Protein AF-A0A355UCL4-F1 (afdb_monomer_lite)

Structure (mmCIF, N/CA/C/O backbone):
data_AF-A0A355UCL4-F1
#
_entry.id   AF-A0A355UCL4-F1
#
loop_
_atom_site.group_PDB
_atom_site.id
_atom_site.type_symbol
_atom_site.label_atom_id
_atom_site.label_alt_id
_atom_site.label_comp_id
_atom_site.label_asym_id
_atom_site.label_entity_id
_atom_site.label_seq_id
_atom_site.pdbx_PDB_ins_code
_atom_site.Cartn_x
_atom_site.Cartn_y
_atom_site.Cartn_z
_atom_site.occupancy
_atom_site.B_iso_or_equiv
_atom_site.auth_seq_id
_atom_site.auth_comp_id
_atom_site.auth_asym_id
_atom_site.auth_atom_id
_atom_site.pdbx_PDB_model_num
ATOM 1 N N . MET A 1 1 ? -7.173 10.722 16.014 1.00 51.38 1 MET A N 1
ATOM 2 C CA . MET A 1 1 ? -7.252 9.245 15.959 1.00 51.38 1 MET A CA 1
ATOM 3 C C . MET A 1 1 ? -8.428 8.874 15.062 1.00 51.38 1 MET A C 1
ATOM 5 O O . MET A 1 1 ? -9.482 9.472 15.239 1.00 51.38 1 MET A O 1
ATOM 9 N N . LEU A 1 2 ? -8.256 7.971 14.092 1.00 65.75 2 LEU A N 1
ATOM 10 C CA . LEU A 1 2 ? -9.341 7.518 13.207 1.00 65.75 2 LEU A CA 1
ATOM 11 C C . LEU A 1 2 ? -10.335 6.682 14.023 1.00 65.75 2 LEU A C 1
ATOM 13 O O . LEU A 1 2 ? -9.979 5.600 14.485 1.00 65.75 2 LEU A O 1
ATOM 17 N N . TYR A 1 3 ? -11.553 7.186 14.239 1.00 73.69 3 TYR A N 1
ATOM 18 C CA . TYR A 1 3 ? -12.573 6.507 15.055 1.00 73.69 3 TYR A CA 1
ATOM 19 C C . TYR A 1 3 ? -12.872 5.093 14.529 1.00 73.69 3 TYR A C 1
ATOM 21 O O . TYR A 1 3 ? -13.030 4.145 15.296 1.00 73.69 3 TYR A O 1
ATOM 29 N N . GLN A 1 4 ? -12.820 4.937 13.208 1.00 75.56 4 GLN A N 1
ATOM 30 C CA . GLN A 1 4 ? -13.048 3.694 12.481 1.00 75.56 4 GLN A CA 1
ATOM 31 C C . GLN A 1 4 ? -12.013 2.596 12.799 1.00 75.56 4 GLN A C 1
ATOM 33 O O . GLN A 1 4 ? -12.289 1.423 12.572 1.00 75.56 4 GLN A O 1
ATOM 38 N N . LEU A 1 5 ? -10.850 2.947 13.368 1.00 81.94 5 LEU A N 1
ATOM 39 C CA . LEU A 1 5 ? -9.765 2.008 13.696 1.00 81.94 5 LEU A CA 1
ATOM 40 C C . LEU A 1 5 ? -9.644 1.715 15.202 1.00 81.94 5 LEU A C 1
ATOM 42 O O . LEU A 1 5 ? -8.645 1.143 15.646 1.00 81.94 5 LEU A O 1
ATOM 46 N N . GLN A 1 6 ? -10.614 2.131 16.022 1.00 79.88 6 GLN A N 1
ATOM 47 C CA . GLN A 1 6 ? -10.528 1.973 17.482 1.00 79.88 6 GLN A CA 1
ATOM 48 C C . GLN A 1 6 ? -10.578 0.514 17.945 1.00 79.88 6 GLN A C 1
ATOM 50 O O . GLN A 1 6 ? -9.968 0.186 18.956 1.00 79.88 6 GLN A O 1
ATOM 55 N N . LYS A 1 7 ? -11.265 -0.357 17.197 1.00 84.12 7 LYS A N 1
ATOM 56 C CA . LYS A 1 7 ? -11.394 -1.792 17.510 1.00 84.12 7 LYS A CA 1
ATOM 57 C C . LYS A 1 7 ? -10.155 -2.615 17.146 1.00 84.12 7 LYS A C 1
ATOM 59 O O . LYS A 1 7 ? -10.086 -3.787 17.498 1.00 84.12 7 LYS A O 1
ATOM 64 N N . LEU A 1 8 ? -9.212 -2.011 16.426 1.00 90.69 8 LEU A N 1
ATOM 65 C CA . LEU A 1 8 ? -7.979 -2.652 15.996 1.00 90.69 8 LEU A CA 1
ATOM 66 C C . LEU A 1 8 ? -6.886 -2.516 17.056 1.00 90.69 8 LEU A C 1
ATOM 68 O O . LEU A 1 8 ? -6.780 -1.483 17.727 1.00 90.69 8 LEU A O 1
ATOM 72 N N . SER A 1 9 ? -6.037 -3.539 17.136 1.00 93.06 9 SER A N 1
ATOM 73 C CA . SER A 1 9 ? -4.744 -3.457 17.816 1.00 93.06 9 SER A CA 1
ATOM 74 C C . SER A 1 9 ? -3.837 -2.406 17.164 1.00 93.06 9 SER A C 1
ATOM 76 O O . SER A 1 9 ? -4.074 -1.954 16.041 1.00 93.06 9 SER A O 1
ATOM 78 N N . GLU A 1 10 ? -2.769 -2.008 17.856 1.00 90.94 10 GLU A N 1
ATOM 79 C CA . GLU A 1 10 ? -1.817 -1.026 17.319 1.00 90.94 10 GLU A CA 1
ATOM 80 C C . GLU A 1 10 ? -1.157 -1.500 16.019 1.00 90.94 10 GLU A C 1
ATOM 82 O O . GLU A 1 10 ? -1.039 -0.724 15.074 1.00 90.94 10 GLU A O 1
ATOM 87 N N . GLN A 1 11 ? -0.803 -2.785 15.942 1.00 91.56 11 GLN A N 1
ATOM 88 C CA . GLN A 1 11 ? -0.195 -3.392 14.755 1.00 91.56 11 GLN A CA 1
ATOM 89 C C . GLN A 1 11 ? -1.152 -3.387 13.559 1.00 91.56 11 GLN A C 1
ATOM 91 O O . GLN A 1 11 ? -0.772 -3.003 12.456 1.00 91.56 11 GLN A O 1
ATOM 96 N N . GLU A 1 12 ? -2.417 -3.750 13.773 1.00 94.50 12 GLU A N 1
ATOM 97 C CA . GLU A 1 12 ? -3.432 -3.731 12.715 1.00 94.50 12 GLU A CA 1
ATOM 98 C C . GLU A 1 12 ? -3.754 -2.305 12.259 1.00 94.50 12 GLU A C 1
ATOM 100 O O . GLU A 1 12 ? -3.960 -2.055 11.071 1.00 94.50 12 GLU A O 1
ATOM 105 N N . ARG A 1 13 ? -3.770 -1.346 13.191 1.00 93.56 13 ARG A N 1
ATOM 106 C CA . ARG A 1 13 ? -3.961 0.067 12.862 1.00 93.56 13 ARG A CA 1
ATOM 107 C C . ARG A 1 13 ? -2.821 0.585 11.989 1.00 93.56 13 ARG A C 1
ATOM 109 O O . ARG A 1 13 ? -3.098 1.245 10.990 1.00 93.56 13 ARG A O 1
ATOM 116 N N . LEU A 1 14 ? -1.579 0.246 12.332 1.00 92.50 14 LEU A N 1
ATOM 117 C CA . LEU A 1 14 ? -0.402 0.568 11.524 1.00 92.50 14 LEU A CA 1
ATOM 118 C C . LEU A 1 14 ? -0.490 -0.058 10.129 1.00 92.50 14 LEU A C 1
ATOM 120 O O . LEU A 1 14 ? -0.273 0.647 9.148 1.00 92.50 14 LEU A O 1
ATOM 124 N N . ALA A 1 15 ? -0.897 -1.325 10.019 1.00 94.88 15 ALA A N 1
ATOM 125 C CA . ALA A 1 15 ? -1.074 -1.987 8.726 1.00 94.88 15 ALA A CA 1
ATOM 126 C C . ALA A 1 15 ? -2.096 -1.258 7.832 1.00 94.88 15 ALA A C 1
ATOM 128 O O . ALA A 1 15 ? -1.825 -1.007 6.658 1.00 94.88 15 ALA A O 1
ATOM 129 N N . VAL A 1 16 ? -3.239 -0.830 8.387 1.00 95.50 16 VAL A N 1
ATOM 130 C CA . VAL A 1 16 ? -4.216 -0.010 7.645 1.00 95.50 16 VAL A CA 1
ATOM 131 C C . VAL A 1 16 ? -3.620 1.345 7.260 1.00 95.50 16 VAL A C 1
ATOM 133 O O . VAL A 1 16 ? -3.796 1.783 6.124 1.00 95.50 16 VAL A O 1
ATOM 136 N N . GLN A 1 17 ? -2.890 1.996 8.169 1.00 94.06 17 GLN A N 1
ATOM 137 C CA . GLN A 1 17 ? -2.253 3.292 7.912 1.00 94.06 17 GLN A CA 1
ATOM 138 C C . GLN A 1 17 ? -1.203 3.238 6.798 1.00 94.06 17 GLN A C 1
ATOM 140 O O . GLN A 1 17 ? -1.114 4.169 6.000 1.00 94.06 17 GLN A O 1
ATOM 145 N N . GLN A 1 18 ? -0.447 2.146 6.722 1.00 94.88 18 GLN A N 1
ATOM 146 C CA . GLN A 1 18 ? 0.595 1.931 5.718 1.00 94.88 18 GLN A CA 1
ATOM 147 C C . GLN A 1 18 ? 0.058 1.353 4.403 1.00 94.88 18 GLN A C 1
ATOM 149 O O . GLN A 1 18 ? 0.744 1.423 3.387 1.00 94.88 18 GLN A O 1
ATOM 154 N N . SER A 1 19 ? -1.169 0.820 4.385 1.00 96.50 19 SER A N 1
ATOM 155 C CA . SER A 1 19 ? -1.742 0.179 3.194 1.00 96.50 19 SER A CA 1
ATOM 156 C C . SER A 1 19 ? -1.681 1.011 1.903 1.00 96.50 19 SER A C 1
ATOM 158 O O . SER A 1 19 ? -1.359 0.421 0.868 1.00 96.50 19 SER A O 1
ATOM 160 N N . PRO A 1 20 ? -1.885 2.350 1.899 1.00 96.31 20 PRO A N 1
ATOM 161 C CA . PRO A 1 20 ? -1.755 3.121 0.666 1.00 96.31 20 PRO A CA 1
ATOM 162 C C . PRO A 1 20 ? -0.312 3.153 0.145 1.00 96.31 20 PRO A C 1
ATOM 164 O O . PRO A 1 20 ? -0.106 3.126 -1.065 1.00 96.31 20 PRO A O 1
ATOM 167 N N . VAL A 1 21 ? 0.686 3.161 1.036 1.00 95.81 21 VAL A N 1
ATOM 168 C CA . VAL A 1 21 ? 2.112 3.130 0.670 1.00 95.81 21 VAL A CA 1
ATOM 169 C C . VAL A 1 21 ? 2.461 1.792 0.026 1.00 95.81 21 VAL A C 1
ATOM 171 O O . VAL A 1 21 ? 3.041 1.776 -1.056 1.00 95.81 21 VAL A O 1
ATOM 174 N N . TRP A 1 22 ? 2.039 0.674 0.625 1.00 96.81 22 TRP A N 1
ATOM 175 C CA . TRP A 1 22 ? 2.303 -0.659 0.070 1.00 96.81 22 TRP A CA 1
ATOM 176 C C . TRP A 1 22 ? 1.682 -0.858 -1.307 1.00 96.81 22 TRP A C 1
ATOM 178 O O . TRP A 1 22 ? 2.349 -1.354 -2.210 1.00 96.81 22 TRP A O 1
ATOM 188 N N . VAL A 1 23 ? 0.431 -0.429 -1.492 1.00 96.50 23 VAL A N 1
ATOM 189 C CA . VAL A 1 23 ? -0.240 -0.497 -2.798 1.00 96.50 23 VAL A CA 1
ATOM 190 C C . VAL A 1 23 ? 0.481 0.357 -3.832 1.00 96.50 23 VAL A C 1
ATOM 192 O O . VAL A 1 23 ? 0.680 -0.080 -4.959 1.00 96.50 23 VAL A O 1
ATOM 195 N N . THR A 1 24 ? 0.887 1.560 -3.445 1.00 93.25 24 THR A N 1
ATOM 196 C CA . THR A 1 24 ? 1.581 2.477 -4.344 1.00 93.25 24 THR A CA 1
ATOM 197 C C . THR A 1 24 ? 2.927 1.903 -4.792 1.00 93.25 24 THR A C 1
ATOM 199 O O . THR A 1 24 ? 3.196 1.848 -5.989 1.00 93.25 24 THR A O 1
ATOM 202 N N . LEU A 1 25 ? 3.730 1.393 -3.853 1.00 93.88 25 LEU A N 1
ATOM 203 C CA . LEU A 1 25 ? 5.027 0.782 -4.150 1.00 93.88 25 LEU A CA 1
ATOM 204 C C . LEU A 1 25 ? 4.906 -0.521 -4.942 1.00 93.88 25 LEU A C 1
ATOM 206 O O . LEU A 1 25 ? 5.766 -0.797 -5.768 1.00 93.88 25 LEU A O 1
ATOM 210 N N . LEU A 1 26 ? 3.851 -1.314 -4.731 1.00 95.19 26 LEU A N 1
ATOM 211 C CA . LEU A 1 26 ? 3.611 -2.521 -5.527 1.00 95.19 26 LEU A CA 1
ATOM 212 C C . LEU A 1 26 ? 3.466 -2.197 -7.012 1.00 95.19 26 LEU A C 1
ATOM 214 O O . LEU A 1 26 ? 4.026 -2.903 -7.844 1.00 95.19 26 LEU A O 1
ATOM 218 N N . ILE A 1 27 ? 2.696 -1.156 -7.330 1.00 93.12 27 ILE A N 1
ATOM 219 C CA . ILE A 1 27 ? 2.476 -0.751 -8.716 1.00 93.12 27 ILE A CA 1
ATOM 220 C C . ILE A 1 27 ? 3.746 -0.135 -9.296 1.00 93.12 27 ILE A C 1
ATOM 222 O O . ILE A 1 27 ? 4.192 -0.602 -10.338 1.00 93.12 27 ILE A O 1
ATOM 226 N N . ALA A 1 28 ? 4.371 0.794 -8.568 1.00 89.75 28 ALA A N 1
ATOM 227 C CA . ALA A 1 28 ? 5.607 1.443 -8.999 1.00 89.75 28 ALA A CA 1
ATOM 228 C C . ALA A 1 28 ? 6.760 0.457 -9.233 1.00 89.75 28 ALA A C 1
ATOM 230 O O . ALA A 1 28 ? 7.556 0.631 -10.138 1.00 89.75 28 ALA A O 1
ATOM 231 N N . CYS A 1 29 ? 6.842 -0.620 -8.447 1.00 89.44 29 CYS A N 1
ATOM 232 C CA . CYS A 1 29 ? 7.894 -1.631 -8.582 1.00 89.44 29 CYS A CA 1
ATOM 233 C C . CYS A 1 29 ? 7.498 -2.826 -9.466 1.00 89.44 29 CYS A C 1
ATOM 235 O O . CYS A 1 29 ? 8.213 -3.833 -9.465 1.00 89.44 29 CYS A O 1
ATOM 237 N N . ALA A 1 30 ? 6.351 -2.794 -10.158 1.00 89.88 30 ALA A N 1
ATOM 238 C CA . ALA A 1 30 ? 5.792 -3.973 -10.831 1.00 89.88 30 ALA A CA 1
ATOM 239 C C . ALA A 1 30 ? 6.715 -4.547 -11.923 1.00 89.88 30 ALA A C 1
ATOM 241 O O . ALA A 1 30 ? 6.683 -5.748 -12.196 1.00 89.88 30 ALA A O 1
ATOM 242 N N . ASN A 1 31 ? 7.556 -3.704 -12.525 1.00 87.62 31 ASN A N 1
ATOM 243 C CA . ASN A 1 31 ? 8.552 -4.070 -13.535 1.00 87.62 31 ASN A CA 1
ATOM 244 C C . ASN A 1 31 ? 9.872 -4.624 -12.946 1.00 87.62 31 ASN A C 1
ATOM 246 O O . ASN A 1 31 ? 10.727 -5.046 -13.720 1.00 87.62 31 ASN A O 1
ATOM 250 N N . HIS A 1 32 ? 9.998 -4.729 -11.615 1.00 87.12 32 HIS A N 1
ATOM 251 C CA . HIS A 1 32 ? 11.190 -5.138 -10.845 1.00 87.12 32 HIS A CA 1
ATOM 252 C C . HIS A 1 32 ? 12.292 -4.083 -10.699 1.00 87.12 32 HIS A C 1
ATOM 254 O O . HIS A 1 32 ? 13.242 -4.325 -9.944 1.00 87.12 32 HIS A O 1
ATOM 260 N N . ASP A 1 33 ? 12.138 -2.921 -11.318 1.00 84.25 33 ASP A N 1
ATOM 261 C CA . ASP A 1 33 ? 13.025 -1.776 -11.158 1.00 84.25 33 ASP A CA 1
ATOM 262 C C . ASP A 1 33 ? 12.390 -0.751 -10.202 1.00 84.25 33 ASP A C 1
ATOM 264 O O . ASP A 1 33 ? 11.278 -0.941 -9.707 1.00 84.25 33 ASP A O 1
ATOM 268 N N . ILE A 1 34 ? 13.168 0.254 -9.800 1.00 84.12 34 ILE A N 1
ATOM 269 C CA . ILE A 1 34 ? 12.683 1.394 -9.015 1.00 84.12 34 ILE A CA 1
ATOM 270 C C . ILE A 1 34 ? 13.250 2.640 -9.677 1.00 84.12 34 ILE A C 1
ATOM 272 O O . ILE A 1 34 ? 14.457 2.890 -9.583 1.00 84.12 34 ILE A O 1
ATOM 276 N N . GLU A 1 35 ? 12.396 3.428 -10.315 1.00 85.69 35 GLU A N 1
ATOM 277 C CA . GLU A 1 35 ? 12.767 4.730 -10.856 1.00 85.69 35 GLU A CA 1
ATOM 278 C C . GLU A 1 35 ? 12.311 5.855 -9.917 1.00 85.69 35 GLU A C 1
ATOM 280 O O . GLU A 1 35 ? 11.196 5.860 -9.399 1.00 85.69 35 GLU A O 1
ATOM 285 N N . GLU A 1 36 ? 13.163 6.864 -9.711 1.00 85.56 36 GLU A N 1
ATOM 286 C CA . GLU A 1 36 ? 12.839 8.022 -8.860 1.00 85.56 36 GLU A CA 1
ATOM 287 C C . GLU A 1 36 ? 11.549 8.724 -9.318 1.00 85.56 36 GLU A C 1
ATOM 289 O O . GLU A 1 36 ? 10.720 9.105 -8.497 1.00 85.56 36 GLU A O 1
ATOM 294 N N . SER A 1 37 ? 11.314 8.794 -10.633 1.00 83.38 37 SER A N 1
ATOM 295 C CA . SER A 1 37 ? 10.078 9.331 -11.205 1.00 83.38 37 SER A CA 1
ATOM 296 C C . SER A 1 37 ? 8.825 8.531 -10.853 1.00 83.38 37 SER A C 1
ATOM 298 O O . SER A 1 37 ? 7.759 9.131 -10.721 1.00 83.38 37 SER A O 1
ATOM 300 N N . GLU A 1 38 ? 8.919 7.207 -10.705 1.00 83.62 38 GLU A N 1
ATOM 301 C CA . GLU A 1 38 ? 7.793 6.370 -10.261 1.00 83.62 38 GLU A CA 1
ATOM 302 C C . GLU A 1 38 ? 7.481 6.678 -8.789 1.00 83.62 38 GLU A C 1
ATOM 304 O O . GLU A 1 38 ? 6.322 6.867 -8.417 1.00 83.62 38 GLU A O 1
ATOM 309 N N . ILE A 1 39 ? 8.521 6.855 -7.967 1.00 86.19 39 ILE A N 1
ATOM 310 C CA . ILE A 1 39 ? 8.407 7.208 -6.546 1.00 86.19 39 ILE A CA 1
ATOM 311 C C . ILE A 1 39 ? 7.832 8.617 -6.327 1.00 86.19 39 ILE A C 1
ATOM 313 O O . ILE A 1 39 ? 6.947 8.808 -5.486 1.00 86.19 39 ILE A O 1
ATOM 317 N N . ASP A 1 40 ? 8.281 9.610 -7.087 1.00 87.62 40 ASP A N 1
ATOM 318 C CA . ASP A 1 40 ? 7.738 10.970 -7.008 1.00 87.62 40 ASP A CA 1
ATOM 319 C C . ASP A 1 40 ? 6.271 11.008 -7.421 1.00 87.62 40 ASP A C 1
ATOM 321 O O . ASP A 1 40 ? 5.434 11.678 -6.806 1.00 87.62 40 ASP A O 1
ATOM 325 N N . ARG A 1 41 ? 5.923 10.224 -8.438 1.00 83.19 41 ARG A N 1
ATOM 326 C CA . ARG A 1 41 ? 4.554 10.161 -8.922 1.00 83.19 41 ARG A CA 1
ATOM 327 C C . ARG A 1 41 ? 3.630 9.419 -7.967 1.00 83.19 41 ARG A C 1
ATOM 329 O O . ARG A 1 41 ? 2.501 9.848 -7.733 1.00 83.19 41 ARG A O 1
ATOM 336 N N . ALA A 1 42 ? 4.133 8.359 -7.352 1.00 80.75 42 ALA A N 1
ATOM 337 C CA . ALA A 1 42 ? 3.520 7.683 -6.222 1.00 80.75 42 ALA A CA 1
ATOM 338 C C . ALA A 1 42 ? 3.129 8.666 -5.101 1.00 80.75 42 ALA A C 1
ATOM 340 O O . ALA A 1 42 ? 1.977 8.663 -4.648 1.00 80.75 42 ALA A O 1
ATOM 341 N N . LYS A 1 43 ? 4.046 9.560 -4.703 1.00 88.50 43 LYS A N 1
ATOM 342 C CA . LYS A 1 43 ? 3.782 10.619 -3.710 1.00 88.50 43 LYS A CA 1
ATOM 343 C C . LYS A 1 43 ? 2.680 11.573 -4.175 1.00 88.50 43 LYS A C 1
ATOM 345 O O . LYS A 1 43 ? 1.736 11.834 -3.425 1.00 88.50 43 LYS A O 1
ATOM 350 N N . GLU A 1 44 ? 2.752 12.045 -5.420 1.00 90.75 44 GLU A N 1
ATOM 351 C CA . GLU A 1 44 ? 1.760 12.962 -5.998 1.00 90.75 44 GLU A CA 1
ATOM 352 C C . GLU A 1 44 ? 0.346 12.354 -6.006 1.00 90.75 44 GLU A C 1
ATOM 354 O O . GLU A 1 44 ? -0.631 13.016 -5.646 1.00 90.75 44 GLU A O 1
ATOM 359 N N . ILE A 1 45 ? 0.210 11.073 -6.358 1.00 90.69 45 ILE A N 1
ATOM 360 C CA . ILE A 1 45 ? -1.094 10.398 -6.380 1.00 90.69 45 ILE A CA 1
ATOM 361 C C . ILE A 1 45 ? -1.690 10.281 -4.971 1.00 90.69 45 ILE A C 1
ATOM 363 O O . ILE A 1 45 ? -2.895 10.506 -4.799 1.00 90.69 45 ILE A O 1
ATOM 367 N N . VAL A 1 46 ? -0.880 9.970 -3.955 1.00 90.69 46 VAL A N 1
ATOM 368 C CA . VAL A 1 46 ? -1.338 9.944 -2.554 1.00 90.69 46 VAL A CA 1
ATOM 369 C C . VAL A 1 46 ? -1.784 11.337 -2.102 1.00 90.69 46 VAL A C 1
ATOM 371 O O . VAL A 1 46 ? -2.852 11.458 -1.490 1.00 90.69 46 VAL A O 1
ATOM 374 N N . HIS A 1 47 ? -1.040 12.381 -2.475 1.00 92.62 47 HIS A N 1
ATOM 375 C CA . HIS A 1 47 ? -1.416 13.770 -2.219 1.00 92.62 47 HIS A CA 1
ATOM 376 C C . HIS A 1 47 ? -2.774 14.102 -2.851 1.00 92.62 47 HIS A C 1
ATOM 378 O O . HIS A 1 47 ? -3.703 14.516 -2.162 1.00 92.62 47 HIS A O 1
ATOM 384 N N . ILE A 1 48 ? -2.968 13.807 -4.139 1.00 91.88 48 ILE A N 1
ATOM 385 C CA . ILE A 1 48 ? -4.249 14.022 -4.834 1.00 91.88 48 ILE A CA 1
ATOM 386 C C . ILE A 1 48 ? -5.399 13.291 -4.123 1.00 91.88 48 ILE A C 1
ATOM 388 O O . ILE A 1 48 ? -6.482 13.856 -3.933 1.00 91.88 48 ILE A O 1
ATOM 392 N N . LYS A 1 49 ? -5.184 12.044 -3.683 1.00 91.94 49 LYS A N 1
ATOM 393 C CA . LYS A 1 49 ? -6.191 11.260 -2.945 1.00 91.94 49 LYS A CA 1
ATOM 394 C C . LYS A 1 49 ? -6.549 11.882 -1.594 1.00 91.94 49 LYS A C 1
ATOM 396 O O . LYS A 1 49 ? -7.704 11.736 -1.178 1.00 91.94 49 LYS A O 1
ATOM 401 N N . SER A 1 50 ? -5.628 12.595 -0.941 1.00 92.50 50 SER A N 1
ATOM 402 C CA . SER A 1 50 ? -5.865 13.292 0.334 1.00 92.50 50 SER A CA 1
ATOM 403 C C . SER A 1 50 ? -6.923 14.404 0.214 1.00 92.50 50 SER A C 1
ATOM 405 O O . SER A 1 50 ? -7.705 14.623 1.150 1.00 92.50 50 SER A O 1
ATOM 407 N N . PHE A 1 51 ? -7.031 15.032 -0.964 1.00 91.00 51 PHE A N 1
ATOM 408 C CA . PHE A 1 51 ? -8.044 16.050 -1.277 1.00 91.00 51 PHE A CA 1
ATOM 409 C C . PHE A 1 51 ? -9.279 15.486 -1.987 1.00 91.00 51 PHE A C 1
ATOM 411 O O . PHE A 1 51 ? -10.395 15.941 -1.733 1.00 91.00 51 PHE A O 1
ATOM 418 N N . ALA A 1 52 ? -9.100 14.507 -2.878 1.00 90.56 52 ALA A N 1
ATOM 419 C CA . ALA A 1 52 ? -10.175 13.995 -3.726 1.00 90.56 52 ALA A CA 1
ATOM 420 C C . ALA A 1 52 ? -11.119 13.023 -2.998 1.00 90.56 52 ALA A C 1
ATOM 422 O O . ALA A 1 52 ? -12.301 12.940 -3.341 1.00 90.56 52 ALA A O 1
ATOM 423 N N . THR A 1 53 ? -10.626 12.289 -1.996 1.00 91.69 53 THR A N 1
ATOM 424 C CA . THR A 1 53 ? -11.434 11.303 -1.263 1.00 91.69 53 THR A CA 1
ATOM 425 C C . THR A 1 53 ? -12.474 12.007 -0.387 1.00 91.69 53 THR A C 1
ATOM 427 O O . THR A 1 53 ? -12.131 12.811 0.475 1.00 91.69 53 THR A O 1
ATOM 430 N N . GLN A 1 54 ? -13.759 11.695 -0.586 1.00 90.50 54 GLN A N 1
ATOM 431 C CA . GLN A 1 54 ? -14.867 12.354 0.131 1.00 90.50 54 GLN A CA 1
ATOM 432 C C . GLN A 1 54 ? -15.436 11.531 1.296 1.00 90.50 54 GLN A C 1
ATOM 434 O O . GLN A 1 54 ? -16.022 12.092 2.228 1.00 90.50 54 GLN A O 1
ATOM 439 N N . ASN A 1 55 ? -15.243 10.212 1.255 1.00 92.31 55 ASN A N 1
ATOM 440 C CA . ASN A 1 55 ? -15.731 9.267 2.258 1.00 92.31 55 ASN A CA 1
ATOM 441 C C . ASN A 1 55 ? -14.833 9.229 3.513 1.00 92.31 55 ASN A C 1
ATOM 443 O O . ASN A 1 55 ? -13.904 10.027 3.646 1.00 92.31 55 ASN A O 1
ATOM 447 N N . ASP A 1 56 ? -15.089 8.306 4.438 1.00 91.44 56 ASP A N 1
ATOM 448 C CA . ASP A 1 56 ? -14.377 8.243 5.721 1.00 91.44 56 ASP A CA 1
ATOM 449 C C . ASP A 1 56 ? -12.885 7.906 5.574 1.00 91.44 56 ASP A C 1
ATOM 451 O O . ASP A 1 56 ? -12.063 8.311 6.403 1.00 91.44 56 ASP A O 1
ATOM 455 N N . VAL A 1 57 ? -12.498 7.241 4.483 1.00 94.25 57 VAL A N 1
ATOM 456 C CA . VAL A 1 57 ? -11.098 6.918 4.162 1.00 94.25 57 VAL A CA 1
ATOM 457 C C . VAL A 1 57 ? -10.285 8.184 3.874 1.00 94.25 57 VAL A C 1
ATOM 459 O O . VAL A 1 57 ? -9.064 8.170 3.994 1.00 94.25 57 VAL A O 1
ATOM 462 N N . LYS A 1 58 ? -10.914 9.336 3.607 1.00 93.62 58 LYS A N 1
ATOM 463 C CA . LYS A 1 58 ? -10.193 10.612 3.436 1.00 93.62 58 LYS A CA 1
ATOM 464 C C . LYS A 1 58 ? -9.269 10.936 4.604 1.00 93.62 58 LYS A C 1
ATOM 466 O O . LYS A 1 58 ? -8.213 11.526 4.416 1.00 93.62 58 LYS A O 1
ATOM 471 N N . HIS A 1 59 ? -9.656 10.551 5.819 1.00 92.19 59 HIS A N 1
ATOM 472 C CA . HIS A 1 59 ? -8.859 10.827 7.005 1.00 92.19 59 HIS A CA 1
ATOM 473 C C . HIS A 1 59 ? -7.588 9.970 7.059 1.00 92.19 59 HIS A C 1
ATOM 475 O O . HIS A 1 59 ? -6.592 10.425 7.616 1.00 92.19 59 HIS A O 1
ATOM 481 N N . LEU A 1 60 ? -7.608 8.773 6.460 1.00 93.50 60 LEU A N 1
ATOM 482 C CA . LEU A 1 60 ? -6.420 7.941 6.271 1.00 93.50 60 LEU A CA 1
ATOM 483 C C . LEU A 1 60 ? -5.425 8.657 5.350 1.00 93.50 60 LEU A C 1
ATOM 485 O O . LEU A 1 60 ? -4.295 8.904 5.761 1.00 93.50 60 LEU A O 1
ATOM 489 N N . TYR A 1 61 ? -5.869 9.084 4.164 1.00 94.25 61 TYR A N 1
ATOM 490 C CA . TYR A 1 61 ? -4.996 9.790 3.221 1.00 94.25 61 TYR A CA 1
ATOM 491 C C . TYR A 1 61 ? -4.509 11.130 3.759 1.00 94.25 61 TYR A C 1
ATOM 493 O O . TYR A 1 61 ? -3.328 11.413 3.651 1.00 94.25 61 TYR A O 1
ATOM 501 N N . LYS A 1 62 ? -5.364 11.935 4.399 1.00 93.38 62 LYS A N 1
ATOM 502 C CA . LYS A 1 62 ? -4.929 13.200 5.018 1.00 93.38 62 LYS A CA 1
ATOM 503 C C . LYS A 1 62 ? -3.899 13.001 6.121 1.00 93.38 62 LYS A C 1
ATOM 505 O O . LYS A 1 62 ? -3.045 13.856 6.317 1.00 93.38 62 LYS A O 1
ATOM 510 N N . ASN A 1 63 ? -4.008 11.913 6.884 1.00 92.06 63 ASN A N 1
ATOM 511 C CA . ASN A 1 63 ? -3.012 11.609 7.899 1.00 92.06 63 ASN A CA 1
ATOM 512 C C . ASN A 1 63 ? -1.682 11.194 7.267 1.00 92.06 63 ASN A C 1
ATOM 514 O O . ASN A 1 63 ? -0.652 11.614 7.776 1.00 92.06 63 ASN A O 1
ATOM 518 N N . LEU A 1 64 ? -1.724 10.403 6.193 1.00 93.00 64 LEU A N 1
ATOM 519 C CA . LEU A 1 64 ? -0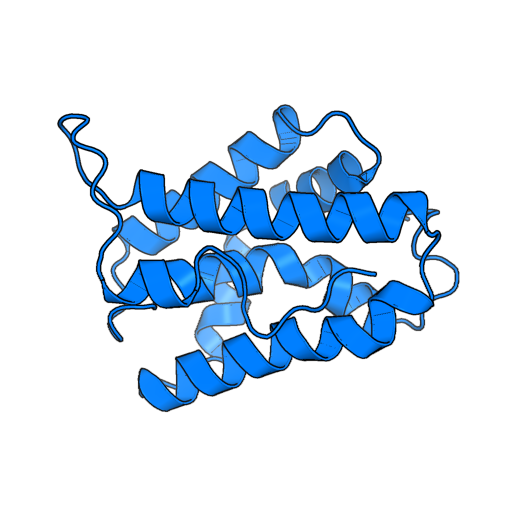.546 9.952 5.457 1.00 93.00 64 LEU A CA 1
ATOM 520 C C . LEU A 1 64 ? 0.150 11.090 4.695 1.00 93.00 64 LEU A C 1
ATOM 522 O O . LEU A 1 64 ? 1.367 11.188 4.727 1.00 93.00 64 LEU A O 1
ATOM 526 N N . ASP A 1 65 ? -0.617 11.975 4.063 1.00 92.69 65 ASP A N 1
ATOM 527 C CA . ASP A 1 65 ? -0.129 13.097 3.252 1.00 92.69 65 ASP A CA 1
ATOM 528 C C . ASP A 1 65 ? 0.865 13.995 4.007 1.00 92.69 65 ASP A C 1
ATOM 530 O O . ASP A 1 65 ? 1.865 14.434 3.454 1.00 92.69 65 ASP A O 1
ATOM 534 N N . GLY A 1 66 ? 0.649 14.200 5.311 1.00 89.94 66 GLY A N 1
ATOM 535 C CA . GLY A 1 66 ? 1.545 15.007 6.144 1.00 89.94 66 GLY A CA 1
ATOM 536 C C . GLY A 1 66 ? 2.947 14.420 6.360 1.00 89.94 66 GLY A C 1
ATOM 537 O O . GLY A 1 66 ? 3.807 15.124 6.883 1.00 89.94 66 GLY A O 1
ATOM 538 N N . HIS A 1 67 ? 3.182 13.152 6.011 1.00 92.38 67 HIS A N 1
ATOM 539 C CA . HIS A 1 67 ? 4.470 12.465 6.184 1.00 92.38 67 HIS A CA 1
ATOM 540 C C . HIS A 1 67 ? 4.783 11.468 5.055 1.00 92.38 67 HIS A C 1
ATOM 542 O O . HIS A 1 67 ? 5.609 10.575 5.232 1.00 92.38 67 HIS A O 1
ATOM 548 N N . ILE A 1 68 ? 4.160 11.625 3.882 1.00 91.44 68 ILE A N 1
ATOM 549 C CA . ILE A 1 68 ? 4.251 10.652 2.784 1.00 91.44 68 ILE A CA 1
ATOM 550 C C . ILE A 1 68 ? 5.687 10.418 2.300 1.00 91.44 68 ILE A C 1
ATOM 552 O O . ILE A 1 68 ? 6.055 9.273 2.044 1.00 91.44 68 ILE A O 1
ATOM 556 N N . ASP A 1 69 ? 6.517 11.464 2.241 1.00 91.12 69 ASP A N 1
ATOM 557 C CA . ASP A 1 69 ? 7.935 11.342 1.886 1.00 91.12 69 ASP A CA 1
ATOM 558 C C . ASP A 1 69 ? 8.666 10.373 2.813 1.00 91.12 69 ASP A C 1
ATOM 560 O O . ASP A 1 69 ? 9.285 9.415 2.360 1.00 91.12 69 ASP A O 1
ATOM 564 N N . GLN A 1 70 ? 8.520 10.579 4.123 1.00 93.75 70 GLN A N 1
ATOM 565 C CA . GLN A 1 70 ? 9.140 9.726 5.133 1.00 93.75 70 GLN A CA 1
ATOM 566 C C . GLN A 1 70 ? 8.576 8.307 5.078 1.00 93.75 70 GLN A C 1
ATOM 568 O O . GLN A 1 70 ? 9.335 7.348 5.150 1.00 93.75 70 GLN A O 1
ATOM 573 N N . ALA A 1 71 ? 7.260 8.164 4.903 1.00 93.44 71 ALA A N 1
ATOM 574 C CA . ALA A 1 71 ? 6.611 6.861 4.857 1.00 93.44 71 ALA A CA 1
ATOM 575 C C . ALA A 1 71 ? 7.092 6.006 3.672 1.00 93.44 71 ALA A C 1
ATOM 577 O O . ALA A 1 71 ? 7.303 4.803 3.833 1.00 93.44 71 ALA A O 1
ATOM 578 N N . ILE A 1 72 ? 7.284 6.615 2.499 1.00 92.44 72 ILE A N 1
ATOM 579 C CA . ILE A 1 72 ? 7.829 5.935 1.319 1.00 92.44 72 ILE A CA 1
ATOM 580 C C . ILE A 1 72 ? 9.319 5.636 1.490 1.00 92.44 72 ILE A C 1
ATOM 582 O O . ILE A 1 72 ? 9.736 4.514 1.214 1.00 92.44 72 ILE A O 1
ATOM 586 N N . ASP A 1 73 ? 10.115 6.583 1.984 1.00 92.12 73 AS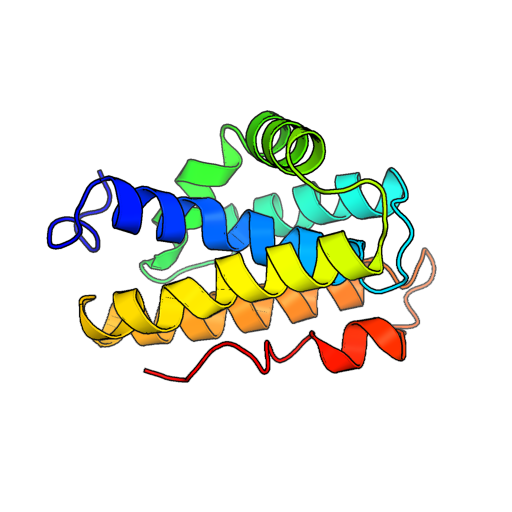P A N 1
ATOM 587 C CA . ASP A 1 73 ? 11.547 6.362 2.202 1.00 92.12 73 ASP A CA 1
ATOM 588 C C . ASP A 1 73 ? 11.799 5.239 3.220 1.00 92.12 73 ASP A C 1
ATOM 590 O O . ASP A 1 73 ? 12.653 4.373 3.013 1.00 92.12 73 ASP A O 1
ATOM 594 N N . ASP A 1 74 ? 11.043 5.223 4.319 1.00 93.94 74 ASP A N 1
ATOM 595 C CA . ASP A 1 74 ? 11.113 4.181 5.345 1.00 93.94 74 ASP A CA 1
ATOM 596 C C . ASP A 1 74 ? 10.698 2.819 4.780 1.00 93.94 74 ASP A C 1
ATOM 598 O O . ASP A 1 74 ? 11.352 1.808 5.051 1.00 93.94 74 ASP A O 1
ATOM 602 N N . ALA A 1 75 ? 9.649 2.794 3.954 1.00 93.38 75 ALA A N 1
ATOM 603 C CA . ALA A 1 75 ? 9.214 1.599 3.247 1.00 93.38 75 ALA A CA 1
ATOM 604 C C . ALA A 1 75 ? 10.305 1.071 2.302 1.00 93.38 75 ALA A C 1
ATOM 606 O O . ALA A 1 75 ? 10.663 -0.102 2.374 1.00 93.38 75 ALA A O 1
ATOM 607 N N . LEU A 1 76 ? 10.900 1.925 1.468 1.00 91.94 76 LEU A N 1
ATOM 608 C CA . LEU A 1 76 ? 11.958 1.532 0.532 1.00 91.94 76 LEU A CA 1
ATOM 609 C C . LEU A 1 76 ? 13.193 0.958 1.242 1.00 91.94 76 LEU A C 1
ATOM 611 O O . LEU A 1 76 ? 13.802 0.020 0.732 1.00 91.94 76 LEU A O 1
ATOM 615 N N . ARG A 1 77 ? 13.542 1.454 2.438 1.00 93.25 77 ARG A N 1
ATOM 616 C CA . ARG A 1 77 ? 14.682 0.935 3.223 1.00 93.25 77 ARG A CA 1
ATOM 617 C C . ARG A 1 77 ? 14.494 -0.495 3.720 1.00 93.25 77 ARG A C 1
ATOM 619 O O . ARG A 1 77 ? 15.492 -1.178 3.942 1.00 93.25 77 ARG A O 1
ATOM 626 N N . ILE A 1 78 ? 13.254 -0.933 3.942 1.00 93.56 78 ILE A N 1
ATOM 627 C CA . ILE A 1 78 ? 12.970 -2.291 4.429 1.00 93.56 78 ILE A CA 1
ATOM 628 C C . ILE A 1 78 ? 12.705 -3.288 3.298 1.00 93.56 78 ILE A C 1
ATOM 630 O O . ILE A 1 78 ? 12.702 -4.496 3.541 1.00 93.56 78 ILE A O 1
ATOM 634 N N . LEU A 1 79 ? 12.468 -2.805 2.075 1.00 93.44 79 LEU A N 1
ATOM 635 C CA . LEU A 1 79 ? 12.194 -3.668 0.935 1.00 93.44 79 LEU A CA 1
ATOM 636 C C . LEU A 1 79 ? 13.482 -4.336 0.417 1.00 93.44 79 LEU A C 1
ATOM 638 O O . LEU A 1 79 ? 14.534 -3.699 0.3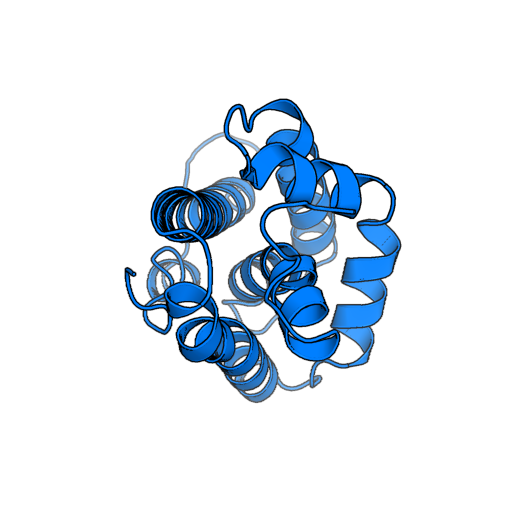38 1.00 93.44 79 LEU A O 1
ATOM 642 N N . PRO A 1 80 ? 13.417 -5.619 0.017 1.00 93.88 80 PRO A N 1
ATOM 643 C CA . PRO A 1 80 ? 14.524 -6.300 -0.636 1.00 93.88 80 PRO A CA 1
ATOM 644 C C . PRO A 1 80 ? 14.998 -5.582 -1.905 1.00 93.88 80 PRO A C 1
ATOM 646 O O . PRO A 1 80 ? 14.204 -5.052 -2.688 1.00 93.88 80 PRO A O 1
ATOM 649 N N . ALA A 1 81 ? 16.306 -5.650 -2.162 1.00 90.31 81 ALA A N 1
ATOM 650 C CA . ALA A 1 81 ? 16.882 -5.169 -3.417 1.00 90.31 81 ALA A CA 1
ATOM 651 C C . ALA A 1 81 ? 16.416 -6.010 -4.621 1.00 90.31 81 ALA A C 1
ATOM 653 O O . ALA A 1 81 ? 16.204 -5.474 -5.707 1.00 90.31 81 ALA A O 1
ATOM 654 N N . ASN A 1 82 ? 16.220 -7.320 -4.425 1.00 94.44 82 ASN A N 1
ATOM 655 C CA . ASN A 1 82 ? 15.690 -8.209 -5.454 1.00 94.44 82 ASN A CA 1
ATOM 656 C C . ASN A 1 82 ? 14.219 -7.874 -5.744 1.00 94.44 82 ASN A C 1
ATOM 658 O O . ASN A 1 82 ? 13.390 -7.901 -4.837 1.00 94.44 82 ASN A O 1
ATOM 662 N N . GLY A 1 83 ? 13.897 -7.589 -7.009 1.00 91.75 83 GLY A N 1
ATOM 663 C CA . GLY A 1 83 ? 12.548 -7.187 -7.405 1.00 91.75 83 GLY A CA 1
ATOM 664 C C . GLY A 1 83 ? 11.474 -8.240 -7.130 1.00 91.75 83 GLY A C 1
ATOM 665 O O . GLY A 1 83 ? 10.401 -7.886 -6.657 1.00 91.75 83 GLY A O 1
ATOM 666 N N . ASN A 1 84 ? 11.758 -9.530 -7.345 1.00 93.19 84 ASN A N 1
ATOM 667 C CA . ASN A 1 84 ? 10.774 -10.588 -7.082 1.00 93.19 84 ASN A CA 1
ATOM 668 C C . ASN A 1 84 ? 10.481 -10.690 -5.583 1.00 93.19 84 ASN A C 1
ATOM 670 O O . ASN A 1 84 ? 9.322 -10.693 -5.175 1.00 93.19 84 ASN A O 1
ATOM 674 N N . ASP A 1 85 ? 11.529 -10.716 -4.755 1.00 95.69 85 ASP A N 1
ATOM 675 C CA . ASP A 1 85 ? 11.378 -10.781 -3.297 1.00 95.69 85 ASP A CA 1
ATOM 676 C C . ASP A 1 85 ? 10.651 -9.539 -2.757 1.00 95.69 85 ASP A C 1
ATOM 678 O O . ASP A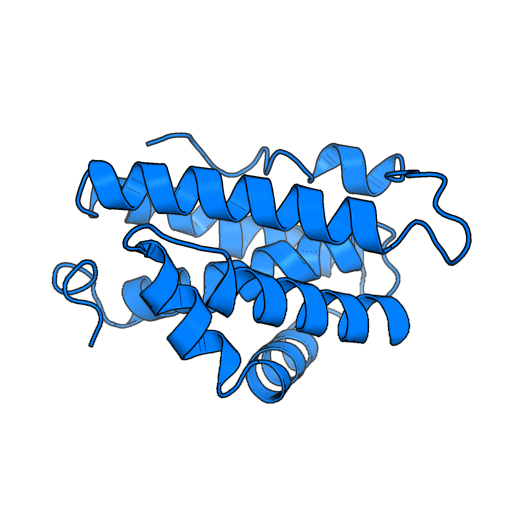 1 85 ? 9.849 -9.633 -1.825 1.00 95.69 85 ASP A O 1
ATOM 682 N N . ARG A 1 86 ? 10.896 -8.373 -3.370 1.00 95.12 86 ARG A N 1
ATOM 683 C CA . ARG A 1 86 ? 10.200 -7.119 -3.068 1.00 95.12 86 ARG A CA 1
ATOM 684 C C . ARG A 1 86 ? 8.708 -7.208 -3.371 1.00 95.12 86 ARG A C 1
ATOM 686 O O . ARG A 1 86 ? 7.913 -6.877 -2.493 1.00 95.12 86 ARG A O 1
ATOM 693 N N . LEU A 1 87 ? 8.325 -7.689 -4.554 1.00 95.31 87 LEU A N 1
ATOM 694 C CA . LEU A 1 87 ? 6.915 -7.874 -4.912 1.00 95.31 87 LEU A CA 1
ATOM 695 C C . LEU A 1 87 ? 6.227 -8.869 -3.974 1.00 95.31 87 LEU A C 1
ATOM 697 O O . LEU A 1 87 ? 5.171 -8.554 -3.434 1.00 95.31 87 LEU A O 1
ATOM 701 N N . VAL A 1 88 ? 6.863 -10.005 -3.672 1.00 96.38 88 VAL A N 1
ATOM 702 C CA . VAL A 1 88 ? 6.327 -10.997 -2.722 1.00 96.38 88 VAL A CA 1
ATOM 703 C C . VAL A 1 88 ? 6.092 -10.384 -1.337 1.00 96.38 88 VAL A C 1
ATOM 705 O O . VAL A 1 88 ? 5.065 -10.649 -0.706 1.00 96.38 88 VAL A O 1
ATOM 708 N N . LEU A 1 89 ? 7.014 -9.549 -0.849 1.00 96.69 89 LEU A N 1
ATOM 709 C CA . LEU A 1 89 ? 6.858 -8.879 0.443 1.00 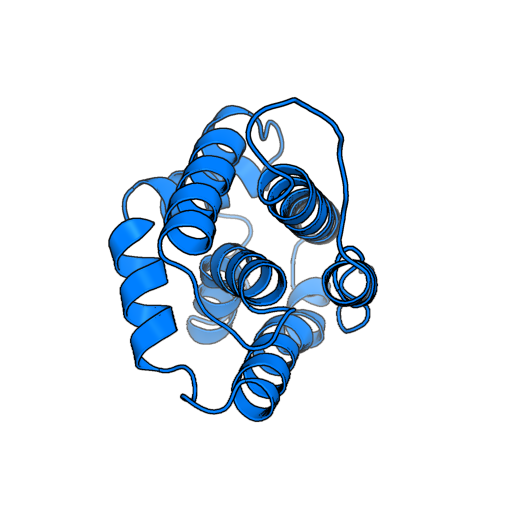96.69 89 LEU A CA 1
ATOM 710 C C . LEU A 1 89 ? 5.731 -7.832 0.425 1.00 96.69 89 LEU A C 1
ATOM 712 O O . LEU A 1 89 ? 4.950 -7.759 1.375 1.00 96.69 89 LEU A O 1
ATOM 716 N N . LEU A 1 90 ? 5.612 -7.054 -0.653 1.00 96.75 90 LEU A N 1
ATOM 717 C CA . LEU A 1 90 ? 4.540 -6.068 -0.831 1.00 96.75 90 LEU A CA 1
ATOM 718 C C . LEU A 1 90 ? 3.166 -6.740 -0.920 1.00 96.75 90 LEU A C 1
ATOM 720 O O . LEU A 1 90 ? 2.234 -6.341 -0.219 1.00 96.75 90 LEU A O 1
ATOM 724 N N . GLU A 1 91 ? 3.051 -7.803 -1.718 1.00 97.38 91 GLU A N 1
ATOM 725 C CA . GLU A 1 91 ? 1.847 -8.631 -1.807 1.00 97.38 91 GLU A CA 1
ATOM 726 C C . GLU A 1 91 ? 1.459 -9.181 -0.435 1.00 97.38 91 GLU A C 1
ATOM 728 O O . GLU A 1 91 ? 0.288 -9.113 -0.058 1.00 97.38 91 GLU A O 1
ATOM 733 N N . LYS A 1 92 ? 2.437 -9.651 0.349 1.00 97.12 92 LYS A N 1
ATOM 734 C CA . LYS A 1 92 ? 2.204 -10.133 1.712 1.00 97.12 92 LYS A CA 1
ATOM 735 C C . LYS A 1 92 ? 1.622 -9.041 2.610 1.00 97.12 92 LYS A C 1
ATOM 737 O O . LYS A 1 92 ? 0.559 -9.263 3.187 1.00 97.12 92 LYS A O 1
ATOM 742 N N . HIS A 1 93 ? 2.250 -7.865 2.676 1.00 96.75 93 HIS A N 1
ATOM 743 C CA . HIS A 1 93 ? 1.758 -6.742 3.486 1.00 96.75 93 HIS A CA 1
ATOM 744 C C . HIS A 1 93 ? 0.330 -6.322 3.118 1.00 96.75 93 HIS A C 1
ATOM 746 O O . HIS A 1 93 ? -0.467 -5.996 3.998 1.00 96.75 93 HIS A O 1
ATOM 752 N N . ILE A 1 94 ? -0.016 -6.353 1.830 1.00 97.88 94 ILE A N 1
ATOM 753 C CA . ILE A 1 94 ? -1.372 -6.046 1.361 1.00 97.88 94 ILE A CA 1
ATOM 754 C C . ILE A 1 94 ? -2.334 -7.189 1.709 1.00 97.88 94 ILE A C 1
ATOM 756 O O . ILE A 1 94 ? -3.446 -6.935 2.165 1.00 97.88 94 ILE A O 1
ATOM 760 N N . SER A 1 95 ? -1.916 -8.446 1.553 1.00 97.56 95 SER A N 1
ATOM 761 C CA . SER A 1 95 ? -2.740 -9.619 1.869 1.00 97.56 95 SER A CA 1
ATOM 762 C C . SER A 1 95 ? -3.059 -9.745 3.363 1.00 97.56 95 SER A C 1
ATOM 764 O O . SER A 1 95 ? -4.130 -10.236 3.719 1.00 97.56 95 SER A O 1
ATOM 766 N N . ASP A 1 96 ? -2.190 -9.241 4.245 1.00 96.50 96 ASP A N 1
ATOM 767 C CA . ASP A 1 96 ? -2.423 -9.226 5.693 1.00 96.50 96 ASP A CA 1
ATOM 768 C C . ASP A 1 96 ? -3.674 -8.404 6.062 1.00 96.50 96 ASP A C 1
ATOM 770 O O . ASP A 1 96 ? -4.345 -8.696 7.059 1.00 96.50 96 ASP A O 1
ATOM 774 N N . LEU A 1 97 ? -4.065 -7.440 5.215 1.00 97.31 97 LEU A N 1
ATOM 775 C CA . LEU A 1 97 ? -5.301 -6.670 5.374 1.00 97.31 97 LEU A CA 1
ATOM 776 C C . LEU A 1 97 ? -6.551 -7.555 5.316 1.00 97.31 97 LEU A C 1
ATOM 778 O O . LEU A 1 97 ? -7.553 -7.203 5.935 1.00 97.31 97 LEU A O 1
ATOM 782 N N . ASN A 1 98 ? -6.506 -8.723 4.666 1.00 97.69 98 ASN A N 1
ATOM 783 C CA . ASN A 1 98 ? -7.639 -9.654 4.610 1.00 97.69 98 ASN A CA 1
ATOM 784 C C . ASN A 1 98 ? -8.089 -10.121 6.003 1.00 97.69 98 ASN A C 1
ATOM 786 O O . ASN A 1 98 ? -9.266 -10.407 6.208 1.00 97.69 98 ASN A O 1
ATOM 790 N N . ASN A 1 99 ? -7.176 -10.154 6.978 1.00 96.38 99 ASN A N 1
ATOM 791 C CA . ASN A 1 99 ? -7.492 -10.496 8.367 1.00 96.38 99 ASN A CA 1
ATOM 792 C C . ASN A 1 99 ? -8.037 -9.300 9.167 1.00 96.38 99 ASN A C 1
ATOM 794 O O . ASN A 1 99 ? -8.600 -9.479 10.250 1.00 96.38 99 ASN A O 1
ATOM 798 N N . ILE A 1 100 ? -7.855 -8.082 8.652 1.00 96.06 100 ILE A N 1
ATOM 799 C CA . ILE A 1 100 ? -8.195 -6.818 9.314 1.00 96.06 100 ILE A CA 1
ATOM 800 C C . ILE A 1 100 ? -9.527 -6.275 8.797 1.00 96.06 100 ILE A C 1
ATOM 802 O O . ILE A 1 100 ? -10.337 -5.805 9.595 1.00 96.06 100 ILE A O 1
ATOM 806 N N . LEU A 1 101 ? -9.787 -6.372 7.488 1.00 95.62 101 LEU A N 1
ATOM 807 C CA . LEU A 1 101 ? -11.008 -5.865 6.856 1.00 95.62 101 LEU A CA 1
ATOM 808 C C . LEU A 1 101 ? -12.298 -6.348 7.554 1.00 95.62 101 LEU A C 1
ATOM 810 O O . LEU A 1 101 ? -13.138 -5.496 7.842 1.00 95.62 101 LEU A O 1
ATOM 814 N N . PRO A 1 102 ? -12.451 -7.632 7.949 1.00 95.25 102 PRO A N 1
ATOM 815 C CA . PRO A 1 102 ? -13.652 -8.100 8.651 1.00 95.25 102 PRO A CA 1
ATOM 816 C C . PRO A 1 102 ? -13.832 -7.527 10.068 1.00 95.25 102 PRO A C 1
ATOM 818 O O . PRO A 1 102 ? -14.905 -7.658 10.654 1.00 95.25 102 PRO A O 1
ATOM 821 N N . LYS A 1 103 ? -12.786 -6.929 10.655 1.00 94.44 103 LYS A N 1
ATOM 822 C CA . LYS A 1 103 ? -12.817 -6.320 11.999 1.00 94.44 103 LYS A CA 1
ATOM 823 C C . LYS A 1 103 ? -13.233 -4.848 11.970 1.00 94.44 103 LYS A C 1
ATOM 825 O O . LYS A 1 103 ? -13.549 -4.274 13.016 1.00 94.44 103 LYS A O 1
ATOM 830 N N . LEU A 1 104 ? -13.193 -4.228 10.792 1.00 93.19 104 LEU A N 1
ATOM 831 C CA . LEU A 1 104 ? -13.608 -2.849 10.570 1.00 93.19 104 LEU A CA 1
ATOM 832 C C . LEU A 1 104 ? -15.136 -2.752 10.488 1.00 93.19 104 LEU A C 1
ATOM 834 O O . LEU A 1 104 ? -15.841 -3.747 10.330 1.00 93.19 104 LEU A O 1
ATOM 838 N N . ASP A 1 105 ? -15.664 -1.532 10.594 1.00 93.38 105 ASP A N 1
ATOM 839 C CA . ASP A 1 105 ? -17.049 -1.295 10.187 1.00 93.38 105 ASP A CA 1
ATOM 840 C C . ASP A 1 105 ? -17.222 -1.659 8.705 1.00 93.38 105 ASP A C 1
ATOM 842 O O . ASP A 1 105 ? -16.391 -1.276 7.883 1.00 93.38 105 ASP A O 1
ATOM 846 N N . SER A 1 106 ? -18.301 -2.368 8.365 1.00 93.38 106 SER A N 1
ATOM 847 C CA . SER A 1 106 ? -18.551 -2.860 7.000 1.00 93.38 106 SER A CA 1
ATOM 848 C C . SER A 1 106 ? -18.495 -1.759 5.932 1.00 93.38 106 SER A C 1
ATOM 850 O O . SER A 1 106 ? -17.943 -1.967 4.850 1.00 93.38 106 SER A O 1
ATOM 852 N N . THR A 1 107 ? -18.985 -0.557 6.254 1.00 94.31 107 THR A N 1
ATOM 853 C CA . THR A 1 107 ? -18.960 0.590 5.342 1.00 94.31 107 THR A CA 1
ATOM 854 C C . THR A 1 107 ? -17.527 1.047 5.114 1.00 94.31 107 THR A C 1
ATOM 856 O O . THR A 1 107 ? -17.109 1.251 3.974 1.00 94.31 107 THR A O 1
ATOM 859 N N . TYR A 1 108 ? -16.750 1.178 6.191 1.00 95.06 108 TYR A N 1
ATOM 860 C CA . TYR A 1 108 ? -15.354 1.594 6.105 1.00 95.06 108 TYR A CA 1
ATOM 861 C C . TYR A 1 108 ? -14.481 0.538 5.415 1.00 95.06 108 TYR A C 1
ATOM 863 O O . TYR A 1 108 ? -13.632 0.897 4.605 1.00 95.06 108 TYR A O 1
ATOM 871 N N . ALA A 1 109 ? -14.713 -0.751 5.678 1.00 95.88 109 ALA A N 1
ATOM 872 C CA . ALA A 1 109 ? -14.001 -1.853 5.034 1.00 95.88 109 ALA A CA 1
ATOM 873 C C . ALA A 1 109 ? -14.182 -1.820 3.509 1.00 95.88 109 ALA A C 1
ATOM 875 O O . ALA A 1 109 ? -13.193 -1.846 2.775 1.00 95.88 109 ALA A O 1
ATOM 876 N N . SER A 1 110 ? -15.427 -1.680 3.032 1.00 96.75 110 SER A N 1
ATOM 877 C CA . SER A 1 110 ? -15.715 -1.555 1.596 1.00 96.75 110 SER A CA 1
ATOM 878 C C . SER A 1 110 ? -15.075 -0.302 1.002 1.00 96.75 110 SER A C 1
ATOM 880 O O . SER A 1 110 ? -14.442 -0.373 -0.047 1.00 96.75 110 SER A O 1
ATOM 882 N N . GLN A 1 111 ? -15.188 0.845 1.680 1.00 96.31 111 GLN A N 1
ATOM 883 C CA . GLN A 1 111 ? -14.590 2.092 1.199 1.00 96.31 111 GLN A CA 1
ATOM 884 C C . GLN A 1 111 ? -13.063 2.015 1.126 1.00 96.31 111 GLN A C 1
ATOM 886 O O . GLN A 1 111 ? -12.478 2.565 0.194 1.00 96.31 111 GLN A O 1
ATOM 891 N N . LEU A 1 112 ? -12.415 1.366 2.098 1.00 96.69 112 LEU A N 1
ATOM 892 C CA . LEU A 1 112 ? -10.969 1.171 2.114 1.00 96.69 112 LEU A CA 1
ATOM 893 C C . LEU A 1 112 ? -10.547 0.270 0.952 1.00 96.69 112 LEU A C 1
ATOM 895 O O . LEU A 1 112 ? -9.666 0.657 0.190 1.00 96.69 112 LEU A O 1
ATOM 899 N N . TYR A 1 113 ? -11.215 -0.871 0.775 1.00 97.81 113 TYR A N 1
ATOM 900 C CA . TYR A 1 113 ? -10.982 -1.788 -0.342 1.00 97.81 113 TYR A CA 1
ATOM 901 C C . TYR A 1 113 ? -11.083 -1.071 -1.699 1.00 97.81 113 TYR A C 1
ATOM 903 O O . TYR A 1 113 ? -10.126 -1.066 -2.477 1.00 97.81 113 TYR A O 1
ATOM 911 N N . ASP A 1 114 ? -12.199 -0.379 -1.948 1.00 97.31 114 ASP A N 1
ATOM 912 C CA . ASP A 1 114 ? -12.424 0.350 -3.200 1.00 97.31 114 ASP A CA 1
ATOM 913 C C . ASP A 1 114 ? -11.396 1.476 -3.394 1.00 97.31 114 ASP A C 1
ATOM 915 O O . ASP A 1 114 ? -10.938 1.744 -4.509 1.00 97.31 114 ASP A O 1
ATOM 919 N N . SER A 1 115 ? -11.000 2.133 -2.300 1.00 96.56 115 SER A N 1
ATOM 920 C CA . SER A 1 115 ? -9.996 3.190 -2.331 1.00 96.56 115 SER A CA 1
ATOM 921 C C . SER A 1 115 ? -8.611 2.667 -2.708 1.00 96.56 115 SER A C 1
ATOM 923 O O . SER A 1 115 ? -7.949 3.306 -3.526 1.00 96.56 115 SER A O 1
ATOM 925 N N . LEU A 1 116 ? -8.195 1.513 -2.176 1.00 97.56 116 LEU A N 1
ATOM 926 C CA . LEU A 1 116 ? -6.909 0.883 -2.487 1.00 97.56 116 LEU A CA 1
ATOM 927 C C . LEU A 1 116 ? -6.850 0.407 -3.944 1.00 97.56 116 LEU A C 1
ATOM 929 O O . LEU A 1 116 ? -5.868 0.680 -4.630 1.00 97.56 116 LEU A O 1
ATOM 933 N N . ILE A 1 117 ? -7.916 -0.205 -4.470 1.00 97.06 117 ILE A N 1
ATOM 934 C CA . ILE A 1 117 ? -7.990 -0.554 -5.903 1.00 97.06 117 ILE A CA 1
ATOM 935 C C . ILE A 1 117 ? -7.919 0.710 -6.759 1.00 97.06 117 ILE A C 1
ATOM 937 O O . ILE A 1 117 ? -7.157 0.794 -7.721 1.00 97.06 117 ILE A O 1
ATOM 941 N N . SER A 1 118 ? -8.705 1.730 -6.407 1.00 95.38 118 SER A N 1
ATOM 942 C CA . SER A 1 118 ? -8.695 2.995 -7.135 1.00 95.38 118 SER A CA 1
ATOM 943 C C . SER A 1 118 ? -7.327 3.682 -7.068 1.00 95.38 118 SER A C 1
ATOM 945 O O . SER A 1 118 ? -6.959 4.373 -8.013 1.00 95.38 118 SER A O 1
ATOM 947 N N . LEU A 1 119 ? -6.585 3.533 -5.969 1.00 95.06 119 LEU A N 1
ATOM 948 C CA . LEU A 1 119 ? -5.214 4.018 -5.831 1.00 95.06 119 LEU A CA 1
ATOM 949 C C . LEU A 1 119 ? -4.274 3.273 -6.780 1.00 95.06 119 LEU A C 1
ATOM 951 O O . LEU A 1 119 ? -3.602 3.932 -7.566 1.00 95.06 119 LEU A O 1
ATOM 955 N N . ALA A 1 120 ? -4.297 1.938 -6.780 1.00 94.44 120 ALA A N 1
ATOM 956 C CA . ALA A 1 120 ? -3.473 1.115 -7.666 1.00 94.44 120 ALA A CA 1
ATOM 957 C C . ALA A 1 120 ? -3.665 1.494 -9.146 1.00 94.44 120 ALA A C 1
ATOM 959 O O . ALA A 1 120 ? -2.705 1.710 -9.884 1.00 94.44 120 ALA A O 1
ATOM 960 N N . ILE A 1 121 ? -4.924 1.669 -9.561 1.00 92.62 121 ILE A N 1
ATOM 961 C CA . ILE A 1 121 ? -5.270 2.121 -10.914 1.00 92.62 121 ILE A CA 1
ATOM 962 C C . ILE A 1 121 ? -4.737 3.534 -11.183 1.00 92.62 121 ILE A C 1
ATOM 964 O O . ILE A 1 121 ? -4.243 3.797 -12.278 1.00 92.62 121 ILE A O 1
ATOM 968 N N . SER A 1 122 ? -4.858 4.458 -10.222 1.00 91.19 122 SER A N 1
ATOM 969 C CA . SER A 1 122 ? -4.357 5.827 -10.377 1.00 91.19 122 SER A CA 1
ATOM 970 C C . SER A 1 122 ? -2.840 5.867 -10.543 1.00 91.19 122 SER A C 1
ATOM 972 O O . SER A 1 122 ? -2.383 6.579 -11.429 1.00 91.19 122 SER A O 1
ATOM 974 N N . VAL A 1 123 ? -2.086 5.090 -9.759 1.00 90.06 123 VAL A N 1
ATOM 975 C CA . VAL A 1 123 ? -0.616 5.011 -9.851 1.00 90.06 123 VAL A CA 1
ATOM 976 C C . VAL A 1 123 ? -0.196 4.458 -11.215 1.00 90.06 123 VAL A C 1
ATOM 978 O O . VAL A 1 123 ? 0.508 5.144 -11.952 1.00 90.06 123 VAL A O 1
ATOM 981 N N . ALA A 1 124 ? -0.764 3.328 -11.640 1.00 88.25 124 ALA A N 1
ATOM 982 C CA . ALA A 1 124 ? -0.431 2.710 -12.927 1.00 88.25 124 ALA A CA 1
ATOM 983 C C . ALA A 1 124 ? -0.769 3.608 -14.135 1.00 88.25 124 ALA A C 1
ATOM 985 O O . ALA A 1 124 ? -0.064 3.671 -15.137 1.00 88.25 124 ALA A O 1
ATOM 986 N N . GLN A 1 125 ? -1.876 4.356 -14.063 1.00 85.31 125 GLN A N 1
ATOM 987 C CA . GLN A 1 125 ? -2.232 5.313 -15.120 1.00 85.31 125 GLN A CA 1
ATOM 988 C C . GLN A 1 125 ? -1.305 6.525 -15.170 1.00 85.31 125 GLN A C 1
ATOM 990 O O . GLN A 1 125 ? -1.279 7.234 -16.179 1.00 85.31 125 GLN A O 1
ATOM 995 N N . SER A 1 126 ? -0.609 6.791 -14.074 1.00 78.06 126 SER A N 1
ATOM 996 C CA . SER A 1 126 ? 0.241 7.950 -13.916 1.00 78.06 126 SER A CA 1
ATOM 997 C C . SER A 1 126 ? 1.630 7.685 -14.525 1.00 78.06 126 SER A C 1
ATOM 999 O O . SER A 1 126 ? 2.133 8.522 -15.268 1.00 78.06 126 SER A O 1
ATOM 1001 N N . GLU A 1 127 ? 2.194 6.489 -14.378 1.00 65.25 127 GLU A N 1
ATOM 1002 C CA . GLU A 1 127 ? 3.532 6.137 -14.893 1.00 65.25 127 GLU A CA 1
ATOM 1003 C C . GLU A 1 127 ? 3.638 6.150 -16.436 1.00 65.25 127 GLU A C 1
ATOM 1005 O O . GLU A 1 127 ? 4.708 6.380 -16.993 1.00 65.25 127 GLU A O 1
ATOM 1010 N N . GLY A 1 128 ? 2.515 6.070 -17.159 1.00 57.12 128 GLY A N 1
ATOM 1011 C CA . GLY A 1 128 ? 2.439 6.031 -18.632 1.00 57.12 128 GLY A CA 1
ATOM 1012 C C . GLY A 1 128 ? 2.875 7.276 -19.444 1.00 57.12 128 GLY A C 1
ATOM 1013 O O . GLY A 1 128 ? 2.576 7.339 -20.638 1.00 57.12 128 GLY A O 1
ATOM 1014 N N . GLY A 1 129 ? 3.581 8.251 -18.862 1.00 49.78 129 GLY A N 1
ATOM 1015 C CA . GLY A 1 129 ? 4.388 9.234 -19.607 1.00 49.78 129 GLY A CA 1
ATOM 1016 C C . GLY A 1 129 ? 3.693 10.450 -20.265 1.00 49.78 129 GLY A C 1
ATOM 1017 O O . GLY A 1 129 ? 2.493 10.500 -20.537 1.00 49.78 129 GLY A O 1
ATOM 1018 N N . VAL A 1 130 ? 4.533 11.456 -20.543 1.00 40.22 130 VAL A N 1
ATOM 1019 C CA . VAL A 1 130 ? 4.336 12.914 -20.772 1.00 40.22 130 VAL A CA 1
ATOM 1020 C C . VAL A 1 130 ? 3.411 13.349 -21.941 1.00 40.22 130 VAL A C 1
ATOM 1022 O O . VAL A 1 130 ? 3.267 14.537 -22.203 1.00 40.22 130 VAL A O 1
ATOM 1025 N N . PHE A 1 131 ? 2.695 12.446 -22.617 1.00 42.72 131 PHE A N 1
ATOM 1026 C CA . PHE A 1 131 ? 1.770 12.799 -23.718 1.00 42.72 131 PHE A CA 1
ATOM 1027 C C . PHE A 1 131 ? 0.437 12.028 -23.703 1.00 42.72 131 PHE A C 1
ATOM 1029 O O . PHE A 1 131 ? -0.172 11.785 -24.742 1.00 42.72 131 PHE A O 1
ATOM 1036 N N . GLY A 1 132 ? -0.059 11.650 -22.522 1.00 45.22 132 GLY A N 1
ATOM 1037 C CA . GLY A 1 132 ? -1.475 11.292 -22.347 1.00 45.22 132 GLY A CA 1
ATOM 1038 C C . GLY A 1 132 ? -1.944 9.991 -23.014 1.00 45.22 132 GLY A C 1
ATOM 1039 O O . GLY A 1 132 ? -3.145 9.714 -23.013 1.00 45.22 132 GLY A O 1
ATOM 1040 N N . ILE A 1 133 ? -1.046 9.154 -23.541 1.00 44.25 133 ILE A N 1
ATOM 1041 C CA . ILE A 1 133 ? -1.411 7.803 -23.977 1.00 44.25 133 ILE A CA 1
ATOM 1042 C C . ILE A 1 133 ? -1.292 6.880 -22.766 1.00 44.25 133 ILE A C 1
ATOM 1044 O O . ILE A 1 133 ? -0.245 6.294 -22.518 1.00 44.25 133 ILE A O 1
ATOM 1048 N N . LYS A 1 134 ? -2.399 6.757 -22.024 1.00 54.22 134 LYS A N 1
ATOM 1049 C CA . LYS A 1 134 ? -2.592 5.806 -20.918 1.00 54.22 134 LYS A CA 1
ATOM 1050 C C . LYS A 1 134 ? -2.142 4.402 -21.336 1.00 54.22 134 LYS A C 1
ATOM 1052 O O . LYS A 1 134 ? -2.886 3.684 -22.007 1.00 54.22 134 LYS A O 1
ATOM 1057 N N . ARG A 1 135 ? -0.940 3.995 -20.941 1.00 63.88 135 ARG A N 1
ATOM 1058 C CA . ARG A 1 135 ? -0.450 2.628 -21.110 1.00 63.88 135 ARG A CA 1
ATOM 1059 C C . ARG A 1 135 ? -0.088 2.092 -19.741 1.00 63.88 135 ARG A C 1
ATOM 1061 O O . ARG A 1 135 ? 0.998 2.345 -19.260 1.00 63.88 135 ARG A O 1
ATOM 1068 N N . ILE A 1 136 ? -1.033 1.358 -19.159 1.00 73.75 136 ILE A N 1
ATOM 1069 C CA . ILE A 1 136 ? -0.741 0.452 -18.049 1.00 73.75 136 ILE A CA 1
ATOM 1070 C C . ILE A 1 136 ? 0.092 -0.690 -18.634 1.00 73.75 136 ILE A C 1
ATOM 1072 O O . ILE A 1 136 ? -0.353 -1.321 -19.615 1.00 73.75 136 ILE A O 1
ATOM 1076 N N . SER A 1 137 ? 1.276 -0.936 -18.077 1.00 79.06 137 SER A N 1
ATOM 1077 C CA . SER A 1 137 ? 2.169 -2.002 -18.541 1.00 79.06 137 SER A CA 1
ATOM 1078 C C . SER A 1 137 ? 1.551 -3.392 -18.324 1.00 79.06 137 SER A C 1
ATOM 1080 O O . SER A 1 137 ? 0.536 -3.560 -17.641 1.00 79.06 137 SER A O 1
ATOM 1082 N N . GLN A 1 138 ? 2.102 -4.429 -18.968 1.00 81.88 138 GLN A N 1
ATOM 1083 C CA . GLN A 1 138 ? 1.613 -5.796 -18.735 1.00 81.88 138 GLN A CA 1
ATOM 1084 C C . GLN A 1 138 ? 1.874 -6.262 -17.299 1.00 81.88 138 GLN A C 1
ATOM 1086 O O . GLN A 1 138 ? 1.078 -7.041 -16.775 1.00 81.88 138 GLN A O 1
ATOM 1091 N N . ASP A 1 139 ? 2.946 -5.779 -16.675 1.00 84.31 139 ASP A N 1
ATOM 1092 C CA . ASP A 1 139 ? 3.312 -6.148 -15.313 1.00 84.31 139 ASP A CA 1
ATOM 1093 C C . ASP A 1 139 ? 2.425 -5.444 -14.285 1.00 84.31 139 ASP A C 1
ATOM 1095 O O . ASP A 1 139 ? 1.837 -6.118 -13.441 1.00 84.31 139 ASP A O 1
ATOM 1099 N N . GLU A 1 140 ? 2.163 -4.143 -14.442 1.00 83.94 140 GLU A N 1
ATOM 1100 C CA . GLU A 1 140 ? 1.195 -3.418 -13.603 1.00 83.94 140 GLU A CA 1
ATOM 1101 C C . GLU A 1 140 ? -0.209 -4.030 -13.681 1.00 83.94 140 GLU A C 1
ATOM 1103 O O . GLU A 1 140 ? -0.891 -4.162 -12.663 1.00 83.94 140 GLU A O 1
ATOM 1108 N N . LYS A 1 141 ? -0.662 -4.452 -14.875 1.00 87.56 141 LYS A N 1
ATOM 1109 C CA . LYS A 1 141 ? -1.998 -5.056 -15.071 1.00 87.56 141 LYS A CA 1
ATOM 1110 C C . LYS A 1 141 ? -2.256 -6.271 -14.186 1.00 87.56 141 LYS A C 1
ATOM 1112 O O . LYS A 1 141 ? -3.417 -6.545 -13.885 1.00 87.56 141 LYS A O 1
ATOM 1117 N N . LYS A 1 142 ? -1.211 -6.995 -13.779 1.00 90.88 142 LYS A N 1
ATOM 1118 C CA . LYS A 1 142 ? -1.331 -8.129 -12.852 1.00 90.88 142 LYS A CA 1
ATOM 1119 C C . LYS A 1 142 ? -1.786 -7.665 -11.464 1.00 90.88 142 LYS A C 1
ATOM 1121 O O . LYS A 1 142 ? -2.483 -8.404 -10.776 1.00 90.88 142 LYS A O 1
ATOM 1126 N N . TYR A 1 143 ? -1.448 -6.432 -11.090 1.00 93.75 143 TYR A N 1
ATOM 1127 C CA . TYR A 1 143 ? -1.575 -5.899 -9.737 1.00 93.75 143 TYR A CA 1
ATOM 1128 C C . TYR A 1 143 ? -2.603 -4.771 -9.584 1.00 93.75 143 TYR A C 1
ATOM 1130 O O . TYR A 1 143 ? -3.060 -4.540 -8.468 1.00 93.75 143 TYR A O 1
ATOM 1138 N N . ILE A 1 144 ? -3.049 -4.111 -10.663 1.00 92.81 144 ILE A N 1
ATOM 1139 C CA . ILE A 1 144 ? -4.011 -2.984 -10.588 1.00 92.81 144 ILE A CA 1
ATOM 1140 C C . ILE A 1 144 ? -5.345 -3.316 -9.895 1.00 92.81 144 ILE A C 1
ATOM 1142 O O . ILE A 1 144 ? -6.033 -2.416 -9.418 1.00 92.81 144 ILE A O 1
ATOM 1146 N N . HIS A 1 145 ? -5.732 -4.593 -9.855 1.00 94.38 145 HIS A N 1
ATOM 1147 C CA . HIS A 1 145 ? -6.940 -5.061 -9.169 1.00 94.38 145 HIS A CA 1
ATOM 1148 C C . HIS A 1 145 ? -6.660 -5.694 -7.804 1.00 94.38 145 HIS A C 1
ATOM 1150 O O . HIS A 1 145 ? -7.593 -6.187 -7.180 1.00 94.38 145 HIS A O 1
ATOM 1156 N N . LEU A 1 146 ? -5.403 -5.664 -7.347 1.00 96.44 146 LEU A N 1
ATOM 1157 C CA . LEU A 1 146 ? -4.943 -6.222 -6.077 1.00 96.44 146 LEU A CA 1
ATOM 1158 C C . LEU A 1 146 ? -5.447 -7.668 -5.878 1.00 96.44 146 LEU A C 1
ATOM 1160 O O . LEU A 1 146 ? -6.250 -7.910 -4.981 1.00 96.44 146 LEU A O 1
ATOM 1164 N N . PRO A 1 147 ? -5.010 -8.645 -6.701 1.00 96.62 147 PRO A N 1
ATOM 1165 C CA . PRO A 1 147 ? -5.559 -10.011 -6.692 1.00 96.62 147 PRO A CA 1
ATOM 1166 C C . PRO A 1 147 ? -5.402 -10.752 -5.351 1.00 96.62 147 PRO A C 1
ATOM 1168 O O . PRO A 1 147 ? -6.126 -11.705 -5.082 1.00 96.62 147 PRO A O 1
ATOM 1171 N N . MET A 1 148 ? -4.471 -10.308 -4.511 1.00 96.56 148 MET A N 1
ATOM 1172 C CA . MET A 1 148 ? -4.223 -10.787 -3.150 1.00 96.56 148 MET A CA 1
ATOM 1173 C C . MET A 1 148 ? -5.143 -10.165 -2.084 1.00 96.56 148 MET A C 1
ATOM 1175 O O . MET A 1 148 ? -5.093 -10.584 -0.927 1.00 96.56 148 MET A O 1
ATOM 1179 N N . LEU A 1 149 ? -5.960 -9.167 -2.436 1.00 96.62 149 LEU A N 1
ATOM 1180 C CA . LEU A 1 149 ? -6.892 -8.494 -1.534 1.00 96.62 149 LEU A CA 1
ATOM 1181 C C . LEU A 1 149 ? -8.328 -8.968 -1.794 1.00 96.62 149 LEU A C 1
ATOM 1183 O O . LEU A 1 149 ? -8.857 -8.867 -2.902 1.00 96.62 149 LEU A O 1
ATOM 1187 N N . HIS A 1 150 ? -8.989 -9.457 -0.753 1.00 96.25 150 HIS A N 1
ATOM 1188 C CA . HIS A 1 150 ? -10.349 -9.972 -0.825 1.00 96.25 150 HIS A CA 1
ATOM 1189 C C . HIS A 1 150 ? -11.366 -8.878 -0.515 1.00 96.25 150 HIS A C 1
ATOM 1191 O O . HIS A 1 150 ? -11.197 -8.084 0.412 1.00 96.25 150 HIS A O 1
ATOM 1197 N N . LYS A 1 151 ? -12.452 -8.862 -1.287 1.00 93.69 151 LYS A N 1
ATOM 1198 C CA . LYS A 1 151 ? -13.569 -7.956 -1.038 1.00 93.69 151 LYS A CA 1
ATOM 1199 C C . LYS A 1 151 ? -14.253 -8.327 0.295 1.00 93.69 151 LYS A C 1
ATOM 1201 O O . LYS A 1 151 ? -14.584 -9.505 0.450 1.00 93.69 151 LYS A O 1
ATOM 1206 N N . PRO A 1 152 ? -14.431 -7.373 1.230 1.00 88.88 152 PRO A N 1
ATOM 1207 C CA . PRO A 1 152 ? -15.056 -7.615 2.532 1.00 88.88 152 PRO A CA 1
ATOM 1208 C C . PRO A 1 152 ? -16.57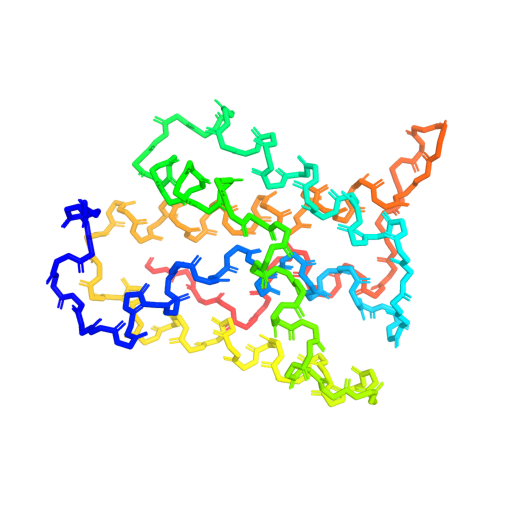7 -7.791 2.470 1.00 88.88 152 PRO A C 1
ATOM 1210 O O . PRO A 1 152 ? -17.194 -7.381 1.457 1.00 88.88 152 PRO A O 1
#

Foldseek 3Di:
DQPQCPLDDPVLVVLLLLLLLLLLVLLCLLVVDHDVVLVVLSLVLLLVLCPPPDDSCNVSSVVCNVCVVVSNVVLVVPADNGSVSRNVVSLVSNLVCQVVLVSTDVVVSQSSLVSSLVSLQSSQQRVPDDPNPRDRDPRSVVPSNSPSHDRD

Secondary structure (DSSP, 8-state):
--GGGTTS-HHHHHHHHHHHHHHHHHHHTTTS---HHHHHHHHHHHHHHHHH--STTHHHHHHHHTTHHHHHHHHHHHS-SSHHHHHHHHHHHHHGGGGTGGGS-HHHHHHHHHHHHHHHHHHHHHHT-TT------TTHHHHTT-TTSPP-

Sequence (152 aa):
MLYQLQKLSEQERLAVQQSPVWVTLLIACANHDIEESEIDRAKEIVHIKSFATQNDVKHLYKNLDGHIDQAIDDALRILPANGNDRLVLLEKHISDLNNILPKLDSTYASQLYDSLISLAISVAQSEGGVFGIKRISQDEKKYIHLPMLHKP

pLDDT: mean 89.03, std 11.5, range [40.22, 97.88]

Radius of gyration: 14.55 Å; chains: 1; bounding box: 36×27×42 Å